Protein AF-A0A2V9AJ22-F1 (afdb_monomer)

Mean predicted aligned error: 17.0 Å

Foldseek 3Di:
DDDPPPDPLVVVLVVVVVVVPVVPPDDDDDDPPDDDPDPPPPDDDDDDDDDPVVVVVLVVVCVVSVHDSVVVVVVVVVVVCVPDPVNVVVCVVCVVVVVPPPDDPDDDDDDDDD

Secondary structure (DSSP, 8-state):
-------HHHHHHHHHHHHHHHTT----S---SSPPPP----PPP------HHHHHHHHHHHHHTTS-HHHHHHHHHHHHHHH-HHHHHHHHHHTTTTTSSS-----PPP----

pLDDT: mean 70.46, std 22.1, range [31.92, 98.06]

Sequence (114 aa):
MAAKEFCQTDCMRYCIQLVRQDCMMKGDEYLSLLKAQPKQPKSATIQIRVEEDVKLRLYKYAEFIDSSPAYVVTEALKLLFNKDGEFKSWLGQHANNHDQEKTEDAPLAKPQLR

Structure (mmCIF, N/CA/C/O backbone):
data_AF-A0A2V9AJ22-F1
#
_entry.id   AF-A0A2V9AJ22-F1
#
loop_
_atom_site.group_PDB
_atom_site.id
_atom_site.type_symbol
_atom_site.label_atom_id
_atom_site.label_alt_id
_atom_site.label_comp_id
_atom_site.label_asym_id
_atom_site.label_entity_id
_atom_site.label_seq_id
_atom_site.pdbx_PDB_ins_code
_atom_site.Cartn_x
_atom_site.Cartn_y
_atom_site.Cartn_z
_atom_site.occupancy
_atom_site.B_iso_or_equiv
_atom_site.auth_seq_id
_atom_site.auth_comp_id
_atom_site.auth_asym_id
_atom_site.auth_atom_id
_atom_site.pdbx_PDB_model_num
ATOM 1 N N . MET A 1 1 ? -30.054 -7.867 -17.913 1.00 31.92 1 MET A N 1
ATOM 2 C CA . MET A 1 1 ? -28.617 -7.773 -18.247 1.00 31.92 1 MET A CA 1
ATOM 3 C C . MET A 1 1 ? -27.953 -6.954 -17.150 1.00 31.92 1 MET A C 1
ATOM 5 O O . MET A 1 1 ? -28.022 -5.738 -17.200 1.00 31.92 1 MET A O 1
ATOM 9 N N . ALA A 1 2 ? -27.449 -7.601 -16.097 1.00 37.28 2 ALA A N 1
ATOM 10 C CA . ALA A 1 2 ? -26.789 -6.908 -14.991 1.00 37.28 2 ALA A CA 1
ATOM 11 C C . ALA A 1 2 ? -25.284 -6.878 -15.272 1.00 37.28 2 ALA A C 1
ATOM 13 O O . ALA A 1 2 ? -24.645 -7.928 -15.352 1.00 37.28 2 ALA A O 1
ATOM 14 N N . ALA A 1 3 ? -24.749 -5.680 -15.500 1.00 41.62 3 ALA A N 1
ATOM 15 C CA . ALA A 1 3 ? -23.319 -5.456 -15.611 1.00 41.62 3 ALA A CA 1
ATOM 16 C C . ALA A 1 3 ? -22.664 -5.820 -14.272 1.00 41.62 3 ALA A C 1
ATOM 18 O O . 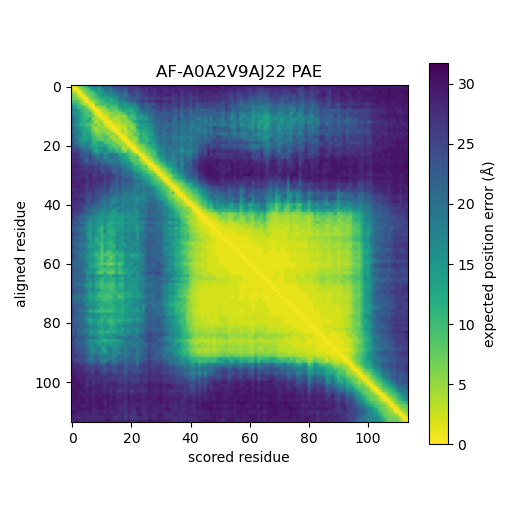ALA A 1 3 ? -23.106 -5.378 -13.214 1.00 41.62 3 ALA A O 1
ATOM 19 N N . LYS A 1 4 ? -21.633 -6.669 -14.330 1.00 43.94 4 LYS A N 1
ATOM 20 C CA . LYS A 1 4 ? -20.750 -6.965 -13.203 1.00 43.94 4 LYS A CA 1
ATOM 21 C C . LYS A 1 4 ? -20.009 -5.683 -12.840 1.00 43.94 4 LYS A C 1
ATOM 23 O O . LYS A 1 4 ? -18.985 -5.375 -13.446 1.00 43.94 4 LYS A O 1
ATOM 28 N N . GLU A 1 5 ? -20.515 -4.951 -11.858 1.00 46.72 5 GLU A N 1
ATOM 29 C CA . GLU A 1 5 ? -19.688 -4.015 -11.109 1.00 46.72 5 GLU A CA 1
ATOM 30 C C . GLU A 1 5 ? -18.674 -4.850 -10.329 1.00 46.72 5 GLU A C 1
ATOM 32 O O . GLU A 1 5 ? -18.958 -5.406 -9.272 1.00 46.72 5 GLU A O 1
ATOM 37 N N . PHE A 1 6 ? -17.502 -5.038 -10.929 1.00 42.56 6 PHE A N 1
ATOM 38 C CA . PHE A 1 6 ? -16.366 -5.643 -10.258 1.00 42.56 6 PHE A CA 1
ATOM 39 C C . PHE A 1 6 ? -15.877 -4.617 -9.236 1.00 42.56 6 PHE A C 1
ATOM 41 O O . PHE A 1 6 ? -15.159 -3.674 -9.574 1.00 42.56 6 PHE A O 1
ATOM 48 N N . CYS A 1 7 ? -16.364 -4.737 -8.001 1.00 46.44 7 CYS A N 1
ATOM 49 C CA . CYS A 1 7 ? -16.015 -3.820 -6.933 1.00 46.44 7 CYS A CA 1
ATOM 50 C C . CYS A 1 7 ? -14.512 -3.950 -6.648 1.00 46.44 7 CYS A C 1
ATOM 52 O O . CYS A 1 7 ? -13.950 -5.047 -6.631 1.00 46.44 7 CYS A O 1
ATOM 54 N N . GLN A 1 8 ? -13.832 -2.826 -6.431 1.00 50.19 8 GLN A N 1
ATOM 55 C CA . GLN A 1 8 ? -12.388 -2.800 -6.185 1.00 50.19 8 GLN A CA 1
ATOM 56 C C . GLN A 1 8 ? -11.977 -3.651 -4.964 1.00 50.19 8 GLN A C 1
ATOM 58 O O . GLN A 1 8 ? -10.850 -4.143 -4.896 1.00 50.19 8 GLN A O 1
ATOM 63 N N . THR A 1 9 ? -12.914 -3.894 -4.045 1.00 52.12 9 THR A N 1
ATOM 64 C CA . THR A 1 9 ? -12.793 -4.811 -2.905 1.00 52.12 9 THR A CA 1
ATOM 65 C C . THR A 1 9 ? -12.668 -6.275 -3.321 1.00 52.12 9 THR A C 1
ATOM 67 O O . THR A 1 9 ? -11.850 -6.990 -2.745 1.00 52.12 9 THR A O 1
ATOM 70 N N . ASP A 1 10 ? -13.404 -6.722 -4.340 1.00 51.94 10 ASP A N 1
ATOM 71 C CA . ASP A 1 10 ? -13.362 -8.108 -4.822 1.00 51.94 10 ASP A CA 1
ATOM 72 C C . ASP A 1 10 ? -12.056 -8.405 -5.563 1.00 51.94 10 ASP A C 1
ATOM 74 O O . ASP A 1 10 ? -11.482 -9.478 -5.390 1.00 51.94 10 ASP A O 1
ATOM 78 N N . CYS A 1 11 ? -11.523 -7.427 -6.305 1.00 50.00 11 CYS A N 1
ATOM 79 C CA . CYS A 1 11 ? -10.200 -7.528 -6.928 1.00 50.00 11 CYS A CA 1
ATOM 80 C C . CYS A 1 11 ? -9.096 -7.708 -5.872 1.00 50.00 11 CYS A C 1
ATOM 82 O O . CYS A 1 11 ? -8.275 -8.617 -5.968 1.00 50.00 11 CYS A O 1
ATOM 84 N N . MET A 1 12 ? -9.121 -6.893 -4.813 1.00 55.69 12 MET A N 1
ATOM 85 C CA . MET A 1 12 ? -8.146 -6.982 -3.720 1.00 55.69 12 MET A CA 1
ATOM 86 C C . MET A 1 12 ? -8.288 -8.294 -2.936 1.00 55.69 12 MET A C 1
ATOM 88 O O . MET A 1 12 ? -7.286 -8.934 -2.618 1.00 55.69 12 MET A O 1
ATOM 92 N N . ARG A 1 13 ? -9.523 -8.740 -2.670 1.00 57.16 13 ARG A N 1
ATOM 93 C CA . ARG A 1 13 ? -9.799 -10.004 -1.970 1.00 57.16 13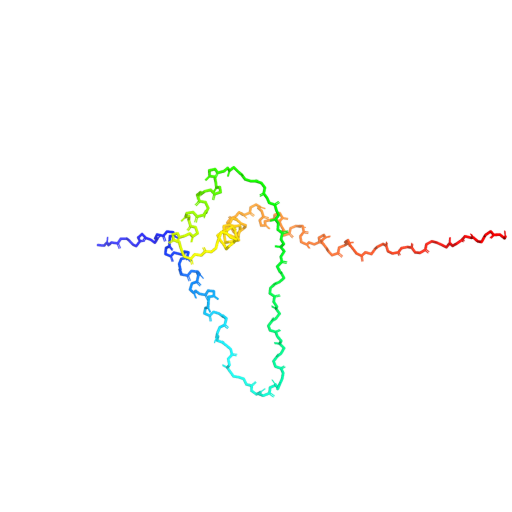 ARG A CA 1
ATOM 94 C C . ARG A 1 13 ? -9.352 -11.220 -2.785 1.00 57.16 13 ARG A C 1
ATOM 96 O O . ARG A 1 13 ? -8.786 -12.154 -2.219 1.00 57.16 13 ARG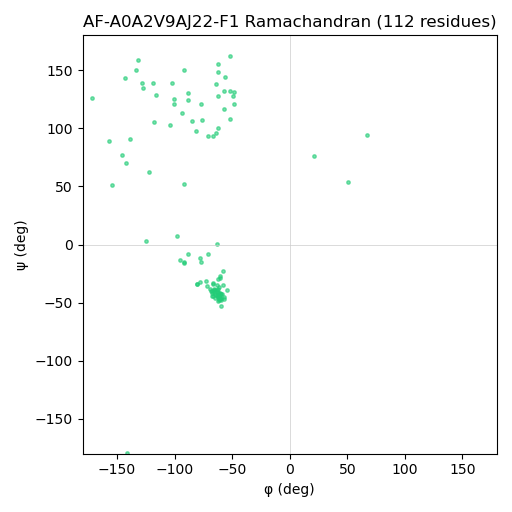 A O 1
ATOM 103 N N . TYR A 1 14 ? -9.541 -11.180 -4.103 1.00 57.97 14 TYR A N 1
ATOM 104 C CA . TYR A 1 14 ? -9.069 -12.208 -5.027 1.00 57.97 14 TYR A CA 1
ATOM 105 C C . TYR A 1 14 ? -7.534 -12.244 -5.111 1.00 57.97 14 TYR A C 1
ATOM 107 O O . TYR A 1 14 ? -6.945 -13.319 -5.032 1.00 57.97 14 TYR A O 1
ATOM 115 N N . CYS A 1 15 ? -6.863 -11.087 -5.153 1.00 54.38 15 CYS A N 1
ATOM 116 C CA . CYS A 1 15 ? -5.399 -11.014 -5.092 1.00 54.38 15 CYS A CA 1
ATOM 117 C C . CYS A 1 15 ? -4.836 -11.596 -3.781 1.00 54.38 15 CYS A C 1
ATOM 119 O O . CYS A 1 15 ? -3.873 -12.360 -3.822 1.00 54.38 15 CYS A O 1
ATOM 121 N N . ILE A 1 16 ? -5.460 -11.312 -2.628 1.00 58.66 16 ILE A N 1
ATOM 122 C CA . ILE A 1 16 ? -5.072 -11.905 -1.332 1.00 58.66 16 ILE A CA 1
ATOM 123 C C . ILE A 1 16 ? -5.181 -13.440 -1.370 1.00 58.66 16 ILE A C 1
ATOM 125 O O . ILE A 1 16 ? -4.295 -14.140 -0.871 1.00 58.66 16 ILE A O 1
ATOM 129 N N . GLN A 1 17 ? -6.256 -13.976 -1.957 1.00 54.53 17 GLN A N 1
ATOM 130 C CA . GLN A 1 17 ? -6.466 -15.423 -2.075 1.00 54.53 17 GLN A CA 1
ATOM 131 C C . GLN A 1 17 ? -5.453 -16.086 -3.017 1.00 54.53 17 GLN A C 1
ATOM 133 O O . GLN A 1 17 ? -4.873 -17.107 -2.649 1.00 54.53 17 GLN A O 1
ATOM 138 N N . LEU A 1 18 ? -5.183 -15.491 -4.181 1.00 50.28 18 LEU A N 1
ATOM 139 C CA . LEU A 1 18 ? -4.212 -16.019 -5.143 1.00 50.28 18 LEU A CA 1
ATOM 140 C C . LEU A 1 18 ? -2.785 -16.061 -4.581 1.00 50.28 18 LEU A C 1
ATOM 142 O O . LEU A 1 18 ? -2.103 -17.073 -4.717 1.00 50.28 18 LEU A O 1
ATOM 146 N N . VAL A 1 19 ? -2.357 -15.016 -3.864 1.00 55.00 19 VAL A N 1
ATOM 147 C CA . VAL A 1 19 ? -1.026 -14.978 -3.230 1.00 55.00 19 VAL A CA 1
ATOM 148 C C . VAL A 1 19 ? -0.871 -16.069 -2.161 1.00 55.00 19 VAL A C 1
ATOM 150 O O . VAL A 1 19 ? 0.207 -16.644 -2.022 1.00 55.00 19 VAL A O 1
ATOM 153 N N . ARG A 1 20 ? -1.938 -16.404 -1.418 1.00 49.38 20 ARG A N 1
ATOM 154 C CA . ARG A 1 20 ? -1.916 -17.535 -0.470 1.00 49.38 20 ARG A CA 1
ATOM 155 C C . ARG A 1 20 ? -1.785 -18.889 -1.174 1.00 49.38 20 ARG A C 1
ATOM 157 O O . ARG A 1 20 ? -1.163 -19.790 -0.618 1.00 49.38 20 ARG A O 1
ATOM 164 N N . GLN A 1 21 ? -2.361 -19.036 -2.365 1.00 48.16 21 GLN A N 1
ATOM 165 C CA . GLN A 1 21 ? -2.426 -20.311 -3.080 1.00 48.16 21 GLN A CA 1
ATOM 166 C C . GLN A 1 21 ? -1.120 -20.656 -3.818 1.00 48.16 21 GLN A C 1
ATOM 168 O O . GLN A 1 21 ? -0.723 -21.823 -3.825 1.00 48.16 21 GLN A O 1
ATOM 173 N N . ASP A 1 22 ? -0.396 -19.659 -4.338 1.00 45.81 22 ASP A N 1
ATOM 174 C CA . ASP A 1 22 ? 0.922 -19.845 -4.976 1.00 45.81 22 ASP A CA 1
ATOM 175 C C . ASP A 1 22 ? 1.970 -20.444 -4.013 1.00 45.81 22 ASP A C 1
ATOM 177 O O . ASP A 1 22 ? 2.845 -21.214 -4.410 1.00 45.81 22 ASP A O 1
ATOM 181 N N . CYS A 1 23 ? 1.837 -20.183 -2.707 1.00 44.94 23 CYS A N 1
ATOM 182 C CA . CYS A 1 23 ? 2.720 -20.735 -1.678 1.00 44.94 23 CYS A CA 1
ATOM 183 C C . CYS A 1 23 ? 2.540 -22.247 -1.413 1.00 44.94 23 CYS A C 1
ATOM 185 O O . CYS A 1 23 ? 3.334 -22.802 -0.653 1.00 44.94 23 CYS A O 1
ATOM 187 N N . MET A 1 24 ? 1.530 -22.927 -1.984 1.00 41.75 24 MET A N 1
ATOM 188 C CA . MET A 1 24 ? 1.170 -24.303 -1.581 1.00 41.75 24 MET A CA 1
ATOM 189 C C . MET A 1 24 ? 1.136 -25.370 -2.693 1.00 41.75 24 MET A C 1
ATOM 191 O O . MET A 1 24 ? 0.846 -26.522 -2.383 1.00 41.75 24 MET A O 1
ATOM 195 N N . MET A 1 25 ? 1.475 -25.067 -3.953 1.00 43.41 25 MET A N 1
ATOM 196 C CA . MET A 1 25 ? 1.350 -26.035 -5.066 1.00 43.41 25 MET A CA 1
ATOM 197 C C . MET A 1 25 ? 2.670 -26.318 -5.801 1.00 43.41 25 MET A C 1
ATOM 199 O O . MET A 1 25 ? 2.787 -26.086 -7.000 1.00 43.41 25 MET A O 1
ATOM 203 N N . LYS A 1 26 ? 3.669 -26.867 -5.097 1.00 49.38 26 LYS A N 1
ATOM 204 C CA . LYS A 1 26 ? 4.803 -27.577 -5.728 1.00 49.38 26 LYS A CA 1
ATOM 205 C C . LYS A 1 26 ? 5.296 -28.748 -4.859 1.00 49.38 26 LYS A C 1
ATOM 207 O O . LYS A 1 26 ? 6.304 -28.658 -4.161 1.00 49.38 26 LYS A O 1
ATOM 212 N N . GLY A 1 27 ? 4.547 -29.847 -4.898 1.00 46.84 27 GLY A N 1
ATOM 213 C CA . GLY A 1 27 ? 5.055 -31.227 -4.820 1.00 46.84 27 GLY A CA 1
ATOM 214 C C . GLY A 1 27 ? 4.639 -31.900 -6.136 1.00 46.84 27 GLY A C 1
ATOM 215 O O . GLY A 1 27 ? 3.584 -31.555 -6.656 1.00 46.84 27 GLY A O 1
ATOM 216 N N . ASP A 1 28 ? 5.429 -32.716 -6.821 1.00 50.81 28 ASP A N 1
ATOM 217 C CA . ASP A 1 28 ? 6.404 -33.703 -6.371 1.00 50.81 28 ASP A CA 1
ATOM 218 C C . ASP A 1 28 ? 7.625 -33.745 -7.302 1.00 50.81 28 ASP A C 1
ATOM 220 O O . ASP A 1 28 ? 7.477 -33.645 -8.514 1.00 50.81 28 ASP A O 1
ATOM 224 N N . GLU A 1 29 ? 8.818 -33.942 -6.737 1.00 47.31 29 GLU A N 1
ATOM 225 C CA . GLU A 1 29 ? 9.624 -35.138 -7.025 1.00 47.31 29 GLU A CA 1
ATOM 226 C C . GLU A 1 29 ? 10.851 -35.199 -6.095 1.00 47.31 29 GLU A C 1
ATOM 228 O O . GLU A 1 29 ? 11.647 -34.269 -5.993 1.00 47.31 29 GLU A O 1
ATOM 233 N N . TYR A 1 30 ? 10.970 -36.345 -5.422 1.00 48.84 30 TYR A N 1
ATOM 234 C CA . TYR A 1 30 ? 12.203 -36.956 -4.924 1.00 48.84 30 TYR A CA 1
ATOM 235 C C . TYR A 1 30 ? 12.993 -36.259 -3.787 1.00 48.84 30 TYR A C 1
ATOM 237 O O . TYR A 1 30 ? 13.869 -35.420 -3.981 1.00 48.84 30 TYR A O 1
ATOM 245 N N . LEU A 1 31 ? 12.698 -36.701 -2.555 1.00 56.56 31 LEU A N 1
ATOM 246 C CA . LEU A 1 31 ? 13.613 -36.886 -1.410 1.00 56.56 31 LEU A CA 1
ATOM 247 C C . LEU A 1 31 ? 14.947 -36.103 -1.430 1.00 56.56 31 LEU A C 1
ATOM 249 O O . LEU A 1 31 ? 16.024 -36.676 -1.576 1.00 56.56 31 LEU A O 1
ATOM 253 N N . SER A 1 32 ? 14.893 -34.801 -1.148 1.00 49.84 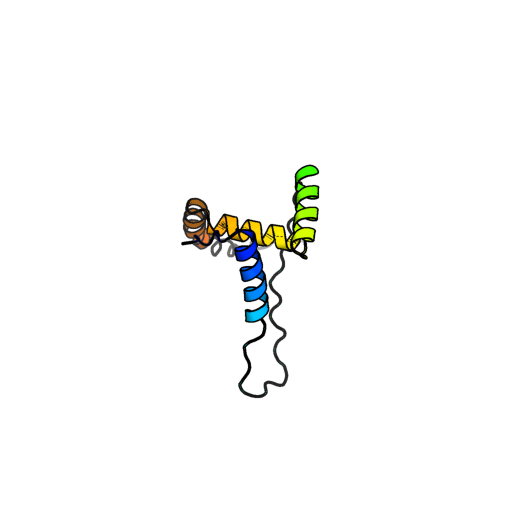32 SER A N 1
ATOM 254 C CA . SER A 1 32 ? 16.050 -34.047 -0.650 1.00 49.84 32 SER A CA 1
ATOM 255 C C . SER A 1 32 ? 15.851 -33.827 0.849 1.00 49.84 32 SER A C 1
ATOM 257 O O . SER A 1 32 ? 15.036 -33.000 1.256 1.00 49.84 32 SER A O 1
ATOM 259 N N . LEU A 1 33 ? 16.556 -34.607 1.676 1.00 59.47 33 LEU A N 1
ATOM 260 C CA . LEU A 1 33 ? 16.398 -34.682 3.141 1.00 59.47 33 LEU A CA 1
ATOM 261 C C . LEU A 1 33 ? 16.701 -33.382 3.910 1.00 59.47 33 LEU A C 1
ATOM 263 O O . LEU A 1 33 ? 16.547 -33.342 5.124 1.00 59.47 33 LEU A O 1
ATOM 267 N N . LEU A 1 34 ? 17.059 -32.300 3.223 1.00 61.38 34 LEU A N 1
ATOM 268 C CA . LEU A 1 34 ? 17.069 -30.949 3.765 1.00 61.38 34 LEU A CA 1
ATOM 269 C C . LEU A 1 34 ? 16.512 -30.026 2.680 1.00 61.38 34 LEU A C 1
ATOM 271 O O . LEU A 1 34 ? 17.253 -29.534 1.830 1.00 61.38 34 LEU A O 1
ATOM 275 N N . LYS A 1 35 ? 15.191 -29.804 2.668 1.00 58.22 35 LYS A N 1
ATOM 276 C CA . LYS A 1 35 ? 14.630 -28.689 1.895 1.00 58.22 35 LYS A CA 1
ATOM 277 C C . LYS A 1 35 ? 15.313 -27.427 2.411 1.00 58.22 35 LYS A C 1
ATOM 279 O O . LYS A 1 35 ? 15.187 -27.104 3.592 1.00 58.22 35 LYS A O 1
ATOM 284 N N . ALA A 1 36 ? 16.063 -26.748 1.542 1.00 62.88 36 ALA A N 1
ATOM 285 C CA . ALA A 1 36 ? 16.573 -25.420 1.844 1.00 62.88 36 ALA A CA 1
ATOM 286 C C . ALA A 1 36 ? 15.400 -24.589 2.368 1.00 62.88 36 ALA A C 1
ATOM 288 O O . ALA A 1 36 ? 14.314 -24.623 1.776 1.00 62.88 36 ALA A O 1
ATOM 289 N N . GLN A 1 37 ? 15.593 -23.900 3.496 1.00 62.69 37 GLN A N 1
ATOM 290 C CA . GLN A 1 37 ? 14.549 -23.021 4.004 1.00 62.69 37 GLN A CA 1
ATOM 291 C C . GLN A 1 37 ? 14.116 -22.090 2.863 1.00 62.69 37 GLN A C 1
ATOM 293 O O . GLN A 1 37 ? 14.996 -21.548 2.179 1.00 62.69 37 GLN A O 1
ATOM 298 N N . PRO A 1 38 ? 12.800 -21.929 2.616 1.00 63.38 38 PRO A N 1
ATOM 299 C CA . PRO A 1 38 ? 12.312 -20.974 1.635 1.00 63.38 38 PRO A CA 1
ATOM 300 C C . PRO A 1 38 ? 13.021 -19.652 1.895 1.00 63.38 38 PRO A C 1
ATOM 302 O O . PRO A 1 38 ? 12.973 -19.153 3.021 1.00 63.38 38 PRO A O 1
ATOM 305 N N . LYS A 1 39 ? 13.753 -19.142 0.895 1.00 62.03 39 LYS A N 1
ATOM 306 C CA . LYS A 1 39 ? 14.461 -17.863 1.008 1.00 62.03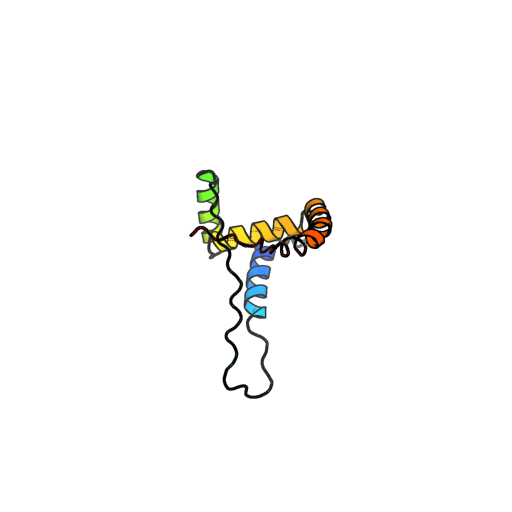 39 LYS A CA 1
ATOM 307 C C . LYS A 1 39 ? 13.436 -16.847 1.478 1.00 62.03 39 LYS A C 1
ATOM 309 O O . LYS A 1 39 ? 12.524 -16.511 0.723 1.00 62.03 39 LYS A O 1
ATOM 314 N N . GLN A 1 40 ? 13.553 -16.429 2.736 1.00 62.03 40 GLN A N 1
ATOM 315 C CA . GLN A 1 40 ? 12.631 -15.453 3.282 1.00 62.03 40 GLN A CA 1
ATOM 316 C C . GLN A 1 40 ? 12.701 -14.221 2.375 1.00 62.03 40 GLN A C 1
ATOM 318 O O . GLN A 1 40 ? 13.810 -13.810 2.003 1.00 62.03 40 GLN A O 1
ATOM 323 N N . PRO A 1 41 ? 11.551 -13.668 1.955 1.00 67.06 41 PRO A N 1
ATOM 324 C CA . PRO A 1 41 ? 11.532 -12.417 1.222 1.00 67.06 41 PRO A CA 1
ATOM 325 C C . PRO A 1 41 ? 12.387 -11.408 1.982 1.00 67.06 41 PRO A C 1
ATOM 327 O O . PRO A 1 41 ? 12.217 -11.248 3.191 1.00 67.06 41 PRO A O 1
ATOM 330 N N . LYS A 1 42 ? 13.346 -10.776 1.299 1.00 75.69 42 LYS A N 1
ATOM 331 C CA . LYS A 1 42 ? 14.218 -9.778 1.923 1.00 75.69 42 LYS A CA 1
ATOM 332 C C . LYS A 1 42 ? 13.337 -8.620 2.390 1.00 75.69 42 LYS A C 1
ATOM 334 O O . LYS A 1 42 ? 12.907 -7.806 1.577 1.00 75.69 42 LYS A O 1
ATOM 339 N N . SER A 1 43 ? 13.020 -8.584 3.679 1.00 72.62 43 SER A N 1
ATOM 340 C CA . SER A 1 43 ? 12.218 -7.521 4.270 1.00 72.62 43 SER A CA 1
ATOM 341 C C . SER A 1 43 ? 13.094 -6.288 4.457 1.00 72.62 43 SER A C 1
ATOM 343 O O . SER A 1 43 ? 14.099 -6.351 5.166 1.00 72.62 43 SER A O 1
ATOM 345 N N . ALA A 1 44 ? 12.711 -5.176 3.839 1.00 82.62 44 ALA A N 1
ATOM 346 C CA . ALA A 1 44 ? 13.288 -3.867 4.113 1.00 82.62 44 ALA A CA 1
ATOM 347 C C . ALA A 1 44 ? 12.320 -3.065 4.992 1.00 82.62 44 ALA A C 1
ATOM 349 O O . ALA A 1 44 ? 11.109 -3.098 4.769 1.00 82.62 44 ALA A O 1
ATOM 350 N N . THR A 1 45 ? 12.849 -2.345 5.981 1.00 86.25 45 THR A N 1
ATOM 351 C CA . THR A 1 45 ? 12.050 -1.486 6.865 1.00 86.25 45 THR A CA 1
ATOM 352 C C . THR A 1 45 ? 12.175 -0.040 6.411 1.00 86.25 45 THR A C 1
ATOM 354 O O . THR 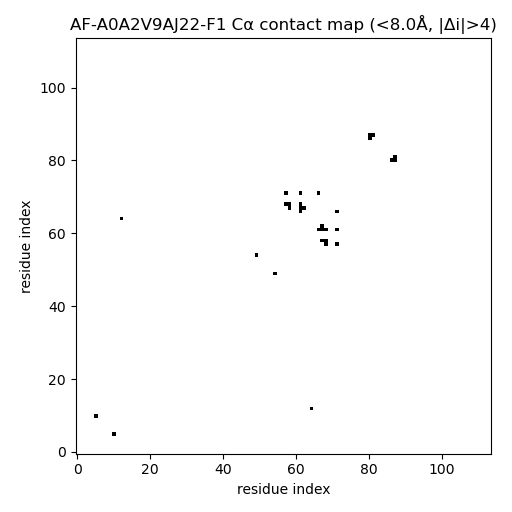A 1 45 ? 13.282 0.487 6.332 1.00 86.25 45 THR A O 1
ATOM 357 N N . ILE A 1 46 ? 11.042 0.614 6.157 1.00 87.75 46 ILE A N 1
ATOM 358 C CA . ILE A 1 46 ? 10.972 2.046 5.849 1.00 87.75 46 ILE A CA 1
ATOM 359 C C . ILE A 1 46 ? 10.183 2.721 6.973 1.00 87.75 46 ILE A C 1
ATOM 361 O O . ILE A 1 46 ? 9.089 2.274 7.316 1.00 87.75 46 ILE A O 1
ATOM 365 N N . GLN A 1 47 ? 10.737 3.781 7.563 1.00 91.38 47 GLN A N 1
ATOM 366 C CA . GLN A 1 47 ? 10.039 4.608 8.549 1.00 91.38 47 GLN A CA 1
ATOM 367 C C . GLN A 1 47 ? 9.534 5.882 7.871 1.00 91.38 47 GLN A C 1
ATOM 369 O O . GLN A 1 47 ? 10.325 6.646 7.324 1.00 91.38 47 GLN A O 1
ATOM 374 N N . ILE A 1 48 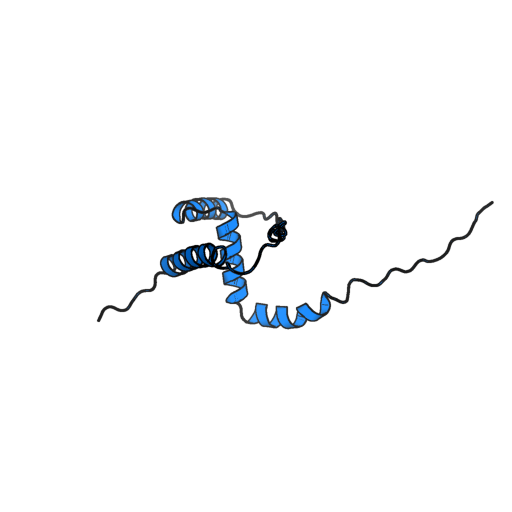? 8.219 6.106 7.899 1.00 91.50 48 ILE A N 1
ATOM 375 C CA . ILE A 1 48 ? 7.559 7.234 7.227 1.00 91.50 48 ILE A CA 1
ATOM 376 C C . ILE A 1 48 ? 6.682 7.960 8.245 1.00 91.50 48 ILE A C 1
ATOM 378 O O . ILE A 1 48 ? 5.955 7.326 9.010 1.00 91.50 48 ILE A O 1
ATOM 382 N N . ARG A 1 49 ? 6.746 9.295 8.254 1.00 95.94 49 ARG A N 1
ATOM 383 C CA . ARG A 1 49 ? 5.808 10.137 9.004 1.00 95.94 49 ARG A CA 1
ATOM 384 C C . ARG A 1 49 ? 4.603 10.430 8.121 1.00 95.94 49 ARG A C 1
ATOM 386 O O . ARG A 1 49 ? 4.772 10.841 6.979 1.00 95.94 49 ARG A O 1
ATOM 393 N N . VAL A 1 50 ? 3.412 10.224 8.660 1.00 95.38 50 VAL A N 1
ATOM 394 C CA . VAL A 1 50 ? 2.139 10.498 7.990 1.00 95.38 50 VAL A CA 1
ATOM 395 C C . VAL A 1 50 ? 1.240 11.283 8.932 1.00 95.38 50 VAL A C 1
ATOM 397 O O . VAL A 1 50 ? 1.441 11.259 10.148 1.00 95.38 50 VAL A O 1
ATOM 400 N N . GLU A 1 51 ? 0.259 11.973 8.367 1.00 97.50 51 GLU A N 1
ATOM 401 C CA . GLU A 1 51 ? -0.771 12.659 9.138 1.00 97.50 51 GLU A CA 1
ATOM 402 C C . GLU A 1 51 ? -1.593 11.653 9.965 1.00 97.50 51 GLU A C 1
ATOM 404 O O . GLU A 1 51 ? -1.760 10.483 9.592 1.00 97.50 51 GLU A O 1
ATOM 409 N N . GLU A 1 52 ? -2.079 12.090 11.131 1.00 97.19 52 GLU A N 1
ATOM 410 C CA . GLU A 1 52 ? -2.758 11.194 12.076 1.00 97.19 52 GLU A CA 1
ATOM 411 C C . GLU A 1 52 ? -4.087 10.671 11.508 1.00 97.19 52 GLU A C 1
ATOM 413 O O . GLU A 1 52 ? -4.450 9.519 11.740 1.00 97.19 52 GLU A O 1
ATOM 418 N N . ASP A 1 53 ? -4.794 11.466 10.703 1.00 97.81 53 ASP A N 1
ATOM 419 C CA . ASP A 1 53 ? -6.029 11.050 10.033 1.00 97.81 53 ASP A CA 1
ATOM 420 C C . ASP A 1 53 ? -5.771 9.926 9.013 1.00 97.81 53 ASP A C 1
ATOM 422 O O . ASP A 1 53 ? -6.500 8.928 8.983 1.00 97.81 53 ASP A O 1
ATOM 426 N N . VAL A 1 54 ? -4.691 10.035 8.231 1.00 97.00 54 VAL A N 1
ATOM 427 C CA . VAL A 1 54 ? -4.265 9.015 7.265 1.00 97.00 54 VAL A CA 1
ATOM 428 C C . VAL A 1 54 ? -3.919 7.722 7.992 1.00 97.00 54 VAL A C 1
ATOM 430 O O . VAL A 1 54 ? -4.367 6.643 7.595 1.00 97.00 54 VAL A O 1
ATOM 433 N N . LYS A 1 55 ? -3.180 7.823 9.100 1.00 96.94 55 LYS A N 1
ATOM 434 C CA . LYS A 1 55 ? -2.838 6.685 9.958 1.00 96.94 55 LYS A CA 1
ATOM 435 C C . LYS A 1 55 ? -4.088 5.999 10.514 1.00 96.94 55 LYS A C 1
ATOM 437 O O . LYS A 1 55 ? -4.212 4.781 10.400 1.00 96.94 55 LYS A O 1
ATOM 442 N N . LEU A 1 56 ? -5.043 6.752 11.059 1.00 98.00 56 LEU A N 1
ATOM 443 C CA . LEU A 1 56 ? -6.295 6.198 11.588 1.00 98.00 56 LEU A CA 1
ATOM 444 C C . LEU A 1 56 ? -7.112 5.480 10.507 1.00 98.00 56 LEU A C 1
ATOM 446 O O . LEU A 1 56 ? -7.635 4.388 10.741 1.00 98.00 56 LEU A O 1
ATOM 450 N N . ARG A 1 57 ? -7.201 6.061 9.306 1.00 97.75 57 ARG A N 1
ATOM 451 C CA . ARG A 1 57 ? -7.881 5.435 8.163 1.00 97.75 57 ARG A CA 1
ATOM 452 C C . ARG A 1 57 ? -7.178 4.164 7.702 1.00 97.75 57 ARG A C 1
ATOM 454 O O . ARG A 1 57 ? -7.862 3.194 7.388 1.00 97.75 57 ARG A O 1
ATOM 461 N N . LEU A 1 58 ? -5.845 4.150 7.701 1.00 97.31 58 LEU A N 1
ATOM 462 C CA . LEU A 1 58 ? -5.056 2.963 7.382 1.00 97.31 58 LEU A CA 1
ATOM 463 C C . LEU A 1 58 ? -5.360 1.814 8.354 1.00 97.31 58 LEU A C 1
ATOM 465 O O . LEU A 1 58 ? -5.602 0.698 7.900 1.00 97.31 58 LEU A O 1
ATOM 469 N N . TYR A 1 59 ? -5.405 2.081 9.664 1.00 97.44 59 TYR A N 1
ATOM 470 C CA . TYR A 1 59 ? -5.746 1.060 10.663 1.00 97.44 59 TYR A CA 1
ATOM 471 C C . TYR A 1 59 ? -7.159 0.503 10.467 1.00 97.44 59 TYR A C 1
ATOM 473 O O . TYR A 1 59 ? -7.322 -0.713 10.407 1.00 97.44 59 TYR A O 1
ATOM 481 N N . LYS A 1 60 ? -8.166 1.368 10.280 1.00 98.06 60 LYS A N 1
ATOM 482 C CA . LYS A 1 60 ? -9.549 0.928 10.019 1.00 98.06 60 LYS A CA 1
ATOM 483 C C . LYS A 1 60 ? -9.681 0.132 8.725 1.00 98.06 60 LYS A C 1
ATOM 485 O O . LYS A 1 60 ? -10.447 -0.821 8.661 1.00 98.06 60 LYS A O 1
ATOM 490 N N . TYR A 1 61 ? -8.956 0.526 7.682 1.00 97.31 61 TYR A N 1
ATOM 491 C CA . TYR A 1 61 ? -8.980 -0.204 6.420 1.00 97.31 61 TYR A CA 1
ATOM 492 C C . TYR A 1 61 ? -8.320 -1.578 6.553 1.00 97.31 61 TYR A C 1
ATOM 494 O O . TYR A 1 61 ? -8.840 -2.554 6.024 1.00 97.31 61 TYR A O 1
ATOM 502 N N . ALA A 1 62 ? -7.208 -1.667 7.288 1.00 97.31 62 ALA A N 1
ATOM 503 C CA . ALA A 1 62 ? -6.553 -2.937 7.579 1.00 97.31 62 ALA A CA 1
ATOM 504 C C . ALA A 1 62 ? -7.483 -3.885 8.359 1.00 97.31 62 ALA A C 1
ATOM 506 O O . ALA A 1 62 ? -7.596 -5.051 7.994 1.00 97.31 62 ALA A O 1
ATOM 507 N N . GLU A 1 63 ? -8.208 -3.363 9.353 1.00 96.75 63 GLU A N 1
ATOM 508 C CA . GLU A 1 63 ? -9.243 -4.097 10.093 1.00 96.75 63 GLU A CA 1
ATOM 509 C C . GLU A 1 63 ? -10.388 -4.560 9.178 1.00 96.75 63 GLU A C 1
ATOM 511 O O . GLU A 1 63 ? -10.775 -5.725 9.212 1.00 96.75 63 GLU A O 1
ATOM 516 N N . PHE A 1 64 ? -10.886 -3.686 8.296 1.00 96.94 64 PHE A N 1
ATOM 517 C CA . PHE A 1 64 ? -11.966 -4.005 7.356 1.00 96.94 64 PHE A CA 1
ATOM 518 C C . PHE A 1 64 ? -11.637 -5.185 6.427 1.00 96.94 64 PHE A C 1
ATOM 520 O O . PHE A 1 64 ? -12.527 -5.964 6.086 1.00 96.94 64 PHE A O 1
ATOM 527 N N . ILE A 1 65 ? -10.371 -5.329 6.021 1.00 92.81 65 ILE A N 1
ATOM 528 C CA . ILE A 1 65 ? -9.922 -6.422 5.145 1.00 92.81 65 ILE A CA 1
ATOM 529 C C . ILE A 1 65 ? -9.273 -7.594 5.897 1.00 92.81 65 ILE A C 1
ATOM 531 O O . ILE A 1 65 ? -8.720 -8.478 5.243 1.00 92.81 65 ILE A O 1
ATOM 535 N N . ASP A 1 66 ? -9.317 -7.590 7.234 1.00 94.44 66 ASP A N 1
ATOM 536 C CA . ASP A 1 66 ? -8.672 -8.581 8.108 1.00 94.44 66 ASP A CA 1
ATOM 537 C C . ASP A 1 66 ? -7.183 -8.794 7.768 1.00 94.44 66 ASP A C 1
ATOM 539 O O . ASP A 1 66 ? -6.709 -9.891 7.462 1.00 94.44 66 ASP A O 1
ATOM 543 N N . SER A 1 67 ? -6.432 -7.691 7.734 1.00 94.94 67 SER A N 1
ATOM 544 C CA . SER A 1 67 ? -5.008 -7.687 7.395 1.00 94.94 67 SER A CA 1
ATOM 545 C C . SER A 1 67 ? -4.210 -6.696 8.246 1.00 94.94 67 SER A C 1
ATOM 547 O O . SER A 1 67 ? -4.735 -6.013 9.122 1.00 94.94 67 SER A O 1
ATOM 549 N N . SER A 1 68 ? -2.899 -6.615 8.003 1.00 95.12 68 SER A N 1
ATOM 550 C CA . SER A 1 68 ? -2.014 -5.680 8.704 1.00 95.12 68 SER A CA 1
ATOM 551 C C . SER A 1 68 ? -1.880 -4.338 7.964 1.00 95.12 68 SER A C 1
ATOM 553 O O . SER A 1 68 ? -1.895 -4.307 6.730 1.00 95.12 68 SER A O 1
ATOM 555 N N . PRO A 1 69 ? -1.647 -3.220 8.679 1.00 94.44 69 PRO A N 1
ATOM 556 C CA . PRO A 1 69 ? -1.340 -1.931 8.054 1.00 94.44 69 PRO A CA 1
ATOM 557 C C . PRO A 1 69 ? -0.146 -2.001 7.092 1.00 94.44 69 PRO A C 1
ATOM 559 O O . PRO A 1 69 ? -0.178 -1.413 6.014 1.00 94.44 69 PRO A O 1
ATOM 562 N N . ALA A 1 70 ? 0.890 -2.770 7.449 1.00 92.88 70 ALA A N 1
ATOM 563 C CA . AL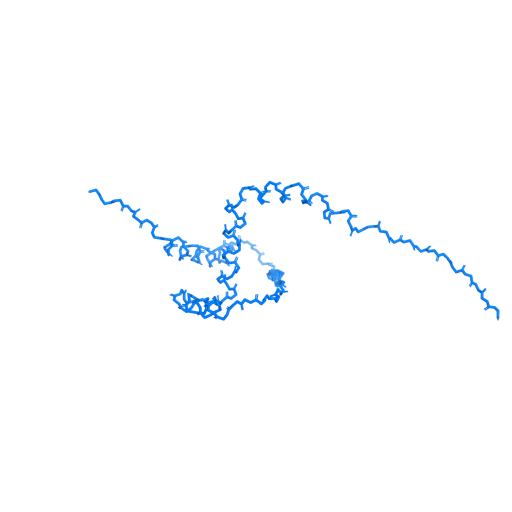A A 1 70 ? 2.069 -2.972 6.609 1.00 92.88 70 ALA A CA 1
ATOM 564 C C . ALA A 1 70 ? 1.726 -3.667 5.281 1.00 92.88 70 ALA A C 1
ATOM 566 O O . ALA A 1 70 ? 2.249 -3.289 4.231 1.00 92.88 70 ALA A O 1
ATOM 567 N N . TYR A 1 71 ? 0.820 -4.650 5.312 1.00 93.56 71 TYR A N 1
ATOM 568 C CA . TYR A 1 71 ? 0.319 -5.304 4.105 1.00 93.56 71 TYR A CA 1
ATOM 569 C C . TYR A 1 71 ? -0.418 -4.315 3.200 1.00 93.56 71 TYR A C 1
ATOM 571 O O . TYR A 1 71 ? -0.102 -4.222 2.017 1.00 93.56 71 TYR A O 1
ATOM 579 N N . VAL A 1 72 ? -1.334 -3.519 3.761 1.00 94.75 72 VAL A N 1
ATOM 580 C CA . VAL A 1 72 ? -2.080 -2.500 3.004 1.00 94.75 72 VAL A CA 1
ATOM 581 C C . VAL A 1 72 ? -1.134 -1.511 2.325 1.00 94.75 72 VAL A C 1
ATOM 583 O O . VAL A 1 72 ? -1.291 -1.243 1.137 1.00 94.75 72 VAL A O 1
ATOM 586 N N . VAL A 1 73 ? -0.134 -1.001 3.051 1.00 94.38 73 VAL A N 1
ATOM 587 C CA . VAL A 1 73 ? 0.867 -0.075 2.495 1.00 94.38 73 VAL A CA 1
ATOM 588 C C . VAL A 1 73 ? 1.643 -0.736 1.360 1.00 94.38 73 VAL A C 1
ATOM 590 O O . VAL A 1 73 ? 1.794 -0.150 0.291 1.00 94.38 73 VAL A O 1
ATOM 593 N N . THR A 1 74 ? 2.094 -1.974 1.561 1.00 92.31 74 THR A N 1
ATOM 594 C CA . THR A 1 74 ? 2.863 -2.714 0.554 1.00 92.31 74 THR A CA 1
ATOM 595 C C . THR A 1 74 ? 2.052 -2.926 -0.726 1.00 92.31 74 THR A C 1
ATOM 597 O O . THR A 1 74 ? 2.551 -2.666 -1.819 1.00 92.31 74 THR A O 1
ATOM 600 N N . GLU A 1 75 ? 0.795 -3.356 -0.611 1.00 93.19 75 GLU A N 1
ATOM 601 C CA . GLU A 1 75 ? -0.071 -3.586 -1.771 1.00 93.19 75 GLU A CA 1
ATOM 602 C C . GLU A 1 75 ? -0.473 -2.282 -2.466 1.00 93.19 75 GLU A C 1
ATOM 604 O O . GLU A 1 75 ? -0.482 -2.223 -3.695 1.00 93.19 75 GLU A O 1
ATOM 609 N N . ALA A 1 76 ? -0.731 -1.212 -1.711 1.00 94.75 76 ALA A N 1
ATOM 610 C CA . ALA A 1 76 ? -1.010 0.102 -2.282 1.00 94.75 76 ALA A CA 1
ATOM 611 C C . ALA A 1 76 ? 0.183 0.634 -3.094 1.00 94.75 76 ALA A C 1
ATOM 613 O O . ALA A 1 76 ? -0.007 1.132 -4.204 1.00 94.75 76 ALA A O 1
ATOM 614 N N . LEU A 1 77 ? 1.410 0.476 -2.582 1.00 94.75 77 LEU A N 1
ATOM 615 C CA . LEU A 1 77 ? 2.629 0.863 -3.294 1.00 94.75 77 LEU A CA 1
ATOM 616 C C . LEU A 1 77 ? 2.833 0.029 -4.562 1.00 94.75 77 LEU A C 1
ATOM 618 O O . LEU A 1 77 ? 3.066 0.595 -5.626 1.00 94.75 77 LEU A O 1
ATOM 622 N N . LYS A 1 78 ? 2.670 -1.299 -4.492 1.00 91.81 78 LYS A N 1
ATOM 623 C CA . LYS A 1 78 ? 2.739 -2.167 -5.683 1.00 91.81 78 LYS A CA 1
ATOM 624 C C . LYS A 1 78 ? 1.728 -1.750 -6.747 1.00 91.81 78 LYS A C 1
ATOM 626 O O . LYS A 1 78 ? 2.068 -1.678 -7.926 1.00 91.81 78 LYS A O 1
ATOM 631 N N . LEU A 1 79 ? 0.490 -1.471 -6.337 1.00 91.38 79 LEU A N 1
ATOM 632 C CA . LEU A 1 79 ? -0.567 -1.037 -7.244 1.00 91.38 79 LEU A CA 1
ATOM 633 C C . LEU A 1 79 ? -0.207 0.299 -7.900 1.00 91.38 79 LEU A C 1
ATOM 635 O O . LEU A 1 79 ? -0.338 0.425 -9.117 1.00 91.38 79 LEU A O 1
ATOM 639 N N . LEU A 1 80 ? 0.284 1.266 -7.119 1.00 94.38 80 LEU A N 1
ATOM 640 C CA . LEU A 1 80 ? 0.719 2.570 -7.615 1.00 94.38 80 LEU A CA 1
ATOM 641 C C . LEU A 1 80 ? 1.846 2.430 -8.648 1.00 94.38 80 LEU A C 1
ATOM 643 O O . LEU A 1 80 ? 1.701 2.910 -9.770 1.00 94.38 80 LEU A O 1
ATOM 647 N N . PHE A 1 81 ? 2.916 1.706 -8.306 1.00 93.62 81 PHE A N 1
ATOM 648 C CA . PHE A 1 81 ? 4.071 1.503 -9.188 1.00 93.62 81 PHE A CA 1
ATOM 649 C C . PHE A 1 81 ? 3.698 0.778 -10.484 1.00 93.62 81 PHE A C 1
ATOM 651 O O . PHE A 1 81 ? 4.212 1.102 -11.551 1.00 93.62 81 PHE A O 1
ATOM 658 N N . ASN A 1 82 ? 2.776 -0.185 -10.418 1.00 91.06 82 ASN A N 1
ATOM 659 C CA . ASN A 1 82 ? 2.320 -0.909 -11.603 1.00 91.06 82 ASN A CA 1
ATOM 660 C C . ASN A 1 82 ? 1.415 -0.063 -12.503 1.00 91.06 82 ASN A C 1
ATOM 662 O O . ASN A 1 82 ? 1.398 -0.268 -13.722 1.00 91.06 82 ASN A O 1
ATOM 666 N N . LYS A 1 83 ? 0.643 0.859 -11.922 1.00 92.94 83 LYS A N 1
ATOM 667 C CA . LYS A 1 83 ? -0.300 1.706 -12.657 1.00 92.94 83 LYS A CA 1
ATOM 668 C C . LYS A 1 83 ? 0.388 2.893 -13.329 1.00 92.94 83 LYS A C 1
ATOM 670 O O . LYS A 1 83 ? -0.024 3.271 -14.423 1.00 92.94 83 LYS A O 1
ATOM 675 N N . ASP A 1 84 ? 1.427 3.443 -12.714 1.00 94.19 84 ASP A N 1
ATOM 676 C CA . ASP A 1 84 ? 2.137 4.614 -13.221 1.00 94.19 84 ASP A CA 1
ATOM 677 C C . ASP A 1 84 ? 3.073 4.253 -14.393 1.00 94.19 84 ASP A C 1
ATOM 679 O O . ASP A 1 84 ? 4.102 3.591 -14.239 1.00 94.19 84 ASP A O 1
ATOM 683 N N . GLY A 1 85 ? 2.672 4.644 -15.606 1.00 93.06 85 GLY A N 1
ATOM 684 C CA . GLY A 1 85 ? 3.432 4.396 -16.832 1.00 93.06 85 GLY A CA 1
ATOM 685 C C . GLY A 1 85 ? 4.742 5.175 -16.895 1.00 93.06 85 GLY A C 1
ATOM 686 O O . GLY A 1 85 ? 5.757 4.614 -17.306 1.00 93.06 85 GLY A O 1
ATOM 687 N N . GLU A 1 86 ? 4.726 6.431 -16.450 1.00 95.00 86 GLU A N 1
ATOM 688 C CA . GLU A 1 86 ? 5.903 7.299 -16.451 1.00 95.00 86 GLU A CA 1
ATOM 689 C C . GLU A 1 86 ? 6.941 6.772 -15.467 1.00 95.00 86 GLU A C 1
ATOM 691 O O . GLU A 1 86 ? 8.111 6.628 -15.825 1.00 95.00 86 GLU A O 1
ATOM 696 N N . PHE A 1 87 ? 6.501 6.370 -14.270 1.00 93.75 87 PHE A N 1
ATOM 697 C CA . PHE A 1 87 ? 7.373 5.741 -13.285 1.00 93.75 87 PHE A CA 1
ATOM 698 C C . PHE A 1 87 ? 8.019 4.460 -13.825 1.00 93.75 87 PHE A C 1
ATOM 700 O O . PHE A 1 87 ? 9.220 4.263 -13.657 1.00 93.75 87 PHE A O 1
ATOM 707 N N . LYS A 1 88 ? 7.270 3.602 -14.529 1.00 94.44 88 LYS A N 1
ATOM 708 C CA . LYS A 1 88 ? 7.829 2.383 -15.145 1.00 94.44 88 LYS A CA 1
ATOM 709 C C . LYS A 1 88 ? 8.863 2.696 -16.225 1.00 94.44 88 LYS A C 1
ATOM 711 O O . LYS A 1 88 ? 9.912 2.053 -16.263 1.00 94.44 88 LYS A O 1
ATOM 716 N N . SER A 1 89 ? 8.589 3.675 -17.089 1.00 94.12 89 SER A N 1
ATOM 717 C CA . SER A 1 89 ? 9.543 4.123 -18.109 1.00 94.12 89 SER A CA 1
ATOM 718 C C . SER A 1 89 ? 10.811 4.701 -17.481 1.00 94.12 89 SER A C 1
ATOM 720 O O . SER A 1 89 ? 11.912 4.354 -17.908 1.00 94.12 89 SER A O 1
ATOM 722 N N . TRP A 1 90 ? 10.669 5.521 -16.437 1.00 95.06 90 TRP A N 1
ATOM 723 C CA . TRP A 1 90 ? 11.785 6.061 -15.664 1.00 95.06 90 TRP A CA 1
ATOM 724 C C . TRP A 1 90 ? 12.601 4.944 -15.000 1.00 95.06 90 TRP A C 1
ATOM 726 O O . TRP A 1 90 ? 13.826 4.913 -15.128 1.00 95.06 90 TRP A O 1
ATOM 736 N N . LEU A 1 91 ? 11.935 3.968 -14.377 1.00 92.25 91 LEU A N 1
ATOM 737 C CA . LEU A 1 91 ? 12.584 2.837 -13.718 1.00 92.25 91 LEU A CA 1
ATOM 738 C C . LEU A 1 91 ? 13.392 1.983 -14.707 1.00 92.25 91 LEU A C 1
ATOM 740 O O . LEU A 1 91 ? 14.516 1.593 -14.400 1.00 92.25 91 LEU A O 1
ATOM 744 N N . GLY A 1 92 ? 12.867 1.741 -15.914 1.00 90.31 92 GLY A N 1
ATOM 745 C CA . GLY A 1 92 ? 13.571 0.991 -16.962 1.00 90.31 92 GLY A CA 1
ATOM 746 C C . GLY A 1 92 ? 14.872 1.653 -17.431 1.00 90.31 92 GLY A C 1
ATOM 747 O O . GLY A 1 92 ? 15.816 0.960 -17.801 1.00 90.31 92 GLY A O 1
ATOM 748 N N . GLN A 1 93 ? 14.957 2.984 -17.370 1.00 89.88 93 GLN A N 1
ATOM 749 C CA . GLN A 1 93 ? 16.180 3.728 -17.695 1.00 89.88 93 GLN A CA 1
ATOM 750 C C . GLN A 1 93 ? 17.206 3.678 -16.552 1.00 89.88 93 GLN A C 1
ATOM 752 O O . GLN A 1 93 ? 18.408 3.653 -16.808 1.00 89.88 93 GLN A O 1
ATOM 757 N N . HIS A 1 94 ? 16.742 3.624 -15.300 1.00 83.69 94 HIS A N 1
ATOM 758 C CA . HIS A 1 94 ? 17.594 3.676 -14.106 1.00 83.69 94 HIS A CA 1
ATOM 759 C C . HIS A 1 94 ? 18.031 2.296 -13.594 1.00 83.69 94 HIS A C 1
ATOM 761 O O . HIS A 1 94 ? 19.008 2.210 -12.853 1.00 83.69 94 HIS A O 1
ATOM 767 N N . ALA A 1 95 ? 17.380 1.210 -14.021 1.00 68.31 95 ALA A N 1
ATOM 768 C CA . ALA A 1 95 ? 17.778 -0.155 -13.672 1.00 68.31 95 ALA A CA 1
ATOM 769 C C . ALA A 1 95 ? 19.202 -0.513 -14.147 1.00 68.31 95 ALA A C 1
ATOM 771 O O . ALA A 1 95 ? 19.871 -1.308 -13.498 1.00 68.31 95 ALA A O 1
ATOM 772 N N . ASN A 1 96 ? 19.697 0.120 -15.218 1.00 58.50 96 ASN A N 1
ATOM 773 C CA . ASN A 1 96 ? 21.050 -0.111 -15.743 1.00 58.50 96 ASN A CA 1
ATOM 774 C C . ASN A 1 96 ? 22.164 0.576 -14.928 1.00 58.50 96 ASN A C 1
ATOM 776 O O . ASN A 1 96 ? 23.333 0.247 -15.103 1.00 58.50 96 ASN A O 1
ATOM 780 N N . ASN A 1 97 ? 21.829 1.527 -14.048 1.00 56.25 97 ASN A N 1
ATOM 781 C CA . ASN A 1 97 ? 22.827 2.292 -13.289 1.00 56.25 97 ASN A CA 1
ATOM 782 C C . ASN A 1 97 ? 23.160 1.670 -11.925 1.00 56.25 97 ASN A C 1
ATOM 784 O O . ASN A 1 97 ? 24.175 2.016 -11.329 1.00 56.25 97 ASN A O 1
ATOM 788 N N . HIS A 1 98 ? 22.344 0.737 -11.423 1.00 53.53 98 HIS A N 1
ATOM 789 C CA . HIS A 1 98 ? 22.548 0.158 -10.090 1.00 53.53 98 HIS A CA 1
ATOM 790 C C . HIS A 1 98 ? 23.666 -0.907 -10.045 1.00 53.53 98 HIS A C 1
ATOM 792 O O . HIS A 1 98 ? 24.119 -1.275 -8.960 1.00 53.53 98 HIS A O 1
ATOM 798 N N . ASP A 1 99 ? 24.150 -1.361 -11.206 1.00 52.47 99 ASP A N 1
ATOM 799 C CA . ASP A 1 99 ? 25.282 -2.292 -11.319 1.00 52.47 99 ASP A CA 1
ATOM 800 C C . ASP A 1 99 ? 26.652 -1.584 -11.391 1.00 52.47 99 ASP A C 1
ATOM 802 O O . ASP A 1 99 ? 27.683 -2.251 -11.319 1.00 52.47 99 ASP A O 1
ATOM 806 N N . GLN A 1 100 ? 26.702 -0.248 -11.507 1.00 47.41 100 GLN A N 1
ATOM 807 C CA . GLN A 1 100 ? 27.970 0.493 -11.631 1.00 47.41 100 GLN A CA 1
ATOM 808 C C . GLN A 1 100 ? 28.521 1.055 -10.311 1.00 47.41 100 GLN A C 1
ATOM 810 O O . GLN A 1 100 ? 29.703 1.380 -10.242 1.00 47.41 100 GLN A O 1
ATOM 815 N N . GLU A 1 101 ? 27.744 1.088 -9.226 1.00 47.59 101 GLU A N 1
ATOM 816 C CA . GLU A 1 101 ? 28.223 1.569 -7.918 1.00 47.59 101 GLU A CA 1
ATOM 817 C C . GLU A 1 101 ? 28.785 0.426 -7.054 1.00 47.59 101 GLU A C 1
ATOM 819 O O . GLU A 1 101 ? 28.379 0.197 -5.914 1.00 47.59 101 GLU A O 1
ATOM 824 N N . LYS A 1 102 ? 29.711 -0.363 -7.613 1.00 41.56 102 LYS A N 1
ATOM 825 C CA . LYS A 1 102 ? 30.527 -1.284 -6.810 1.00 41.56 102 LYS A CA 1
ATOM 826 C C . LYS A 1 102 ? 31.874 -1.623 -7.441 1.00 41.56 102 LYS A C 1
ATOM 828 O O . LYS A 1 102 ? 32.221 -2.794 -7.532 1.00 41.56 102 LYS A O 1
ATOM 833 N N . THR A 1 103 ? 32.669 -0.642 -7.858 1.00 45.91 103 THR A N 1
ATOM 834 C CA . THR A 1 103 ? 34.129 -0.825 -7.975 1.00 45.91 103 THR A CA 1
ATOM 835 C C . THR A 1 103 ? 34.826 0.527 -7.907 1.00 45.91 103 THR A C 1
ATOM 837 O O . THR A 1 103 ? 35.092 1.109 -8.943 1.00 45.91 103 THR A O 1
ATOM 840 N N . GLU A 1 104 ? 35.165 0.984 -6.702 1.00 41.03 104 GLU A N 1
ATOM 841 C CA . GLU A 1 104 ? 36.352 1.821 -6.469 1.00 41.03 104 GLU A CA 1
ATOM 842 C C . GLU A 1 104 ? 36.966 1.405 -5.124 1.00 41.03 104 GLU A C 1
ATOM 844 O O . GLU A 1 104 ? 36.882 2.091 -4.110 1.00 41.03 104 GLU A O 1
ATOM 849 N N . ASP A 1 105 ? 37.537 0.199 -5.113 1.00 43.28 105 ASP A N 1
ATOM 850 C CA . ASP A 1 105 ? 38.547 -0.199 -4.135 1.00 43.28 105 ASP A CA 1
ATOM 851 C C . ASP A 1 105 ? 39.892 0.293 -4.690 1.00 43.28 105 ASP A C 1
ATOM 853 O O . ASP A 1 105 ? 40.390 -0.228 -5.692 1.00 43.28 105 ASP A O 1
ATOM 857 N N . ALA A 1 106 ? 40.446 1.352 -4.101 1.00 41.31 106 ALA A N 1
ATOM 858 C CA . ALA A 1 106 ? 41.798 1.816 -4.385 1.00 41.31 106 ALA A CA 1
ATOM 859 C C . ALA A 1 106 ? 42.633 1.730 -3.097 1.00 41.31 106 ALA A C 1
ATOM 861 O O . ALA A 1 106 ? 42.481 2.573 -2.208 1.00 41.31 106 ALA A O 1
ATOM 862 N N . PRO A 1 107 ? 43.546 0.749 -2.968 1.00 49.22 107 PRO A N 1
ATOM 863 C CA . PRO A 1 107 ? 44.515 0.730 -1.886 1.00 49.22 107 PRO A CA 1
ATOM 864 C C . PRO A 1 107 ? 45.682 1.655 -2.254 1.00 49.22 107 PRO A C 1
ATOM 866 O O . PRO A 1 107 ? 46.590 1.261 -2.986 1.00 49.22 107 PRO A O 1
ATOM 869 N N . LEU A 1 108 ? 45.681 2.895 -1.752 1.00 43.66 108 LEU A N 1
ATOM 870 C CA . LEU A 1 108 ? 46.847 3.777 -1.865 1.00 43.66 108 LEU A CA 1
ATOM 871 C C . LEU A 1 108 ? 47.793 3.571 -0.673 1.00 43.6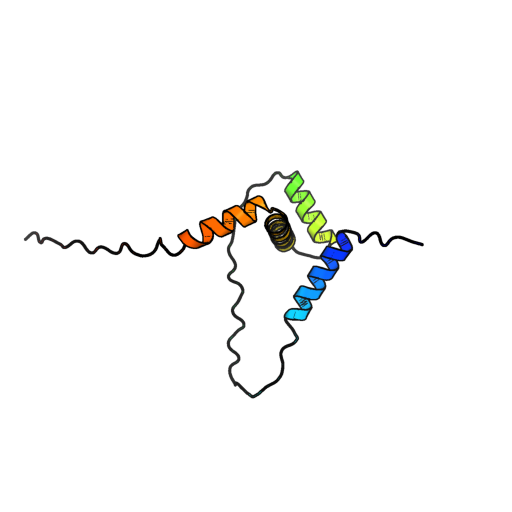6 108 LEU A C 1
ATOM 873 O O . LEU A 1 108 ? 47.409 3.633 0.493 1.00 43.66 108 LEU A O 1
ATOM 877 N N . ALA A 1 109 ? 49.040 3.268 -1.019 1.00 49.50 109 ALA A N 1
ATOM 878 C CA . ALA A 1 109 ? 50.110 2.798 -0.157 1.00 49.50 109 ALA A CA 1
ATOM 879 C C . ALA A 1 109 ? 50.554 3.774 0.955 1.00 49.50 109 ALA A C 1
ATOM 881 O O . ALA A 1 109 ? 50.449 4.993 0.848 1.00 49.50 109 ALA A O 1
ATOM 882 N N . LYS A 1 110 ? 51.124 3.166 2.006 1.00 45.88 110 LYS A N 1
ATOM 883 C CA . LYS A 1 110 ? 51.800 3.754 3.180 1.00 45.88 110 LYS A CA 1
ATOM 884 C C . LYS A 1 110 ? 52.904 4.759 2.800 1.00 45.88 110 LYS A C 1
ATOM 886 O O . LYS A 1 110 ? 53.531 4.606 1.752 1.00 45.88 110 LYS A O 1
ATOM 891 N N . PRO A 1 111 ? 53.325 5.603 3.759 1.00 47.66 111 PRO A N 1
ATOM 892 C CA . PRO A 1 111 ? 54.711 5.449 4.206 1.00 47.66 111 PRO A CA 1
ATOM 893 C C . PRO A 1 111 ? 54.905 5.442 5.731 1.00 47.66 111 PRO A C 1
ATOM 895 O O . PRO A 1 111 ? 54.163 6.040 6.504 1.00 47.66 111 PRO A O 1
ATOM 898 N N . GLN A 1 112 ? 55.953 4.714 6.113 1.00 46.16 112 GLN A N 1
ATOM 899 C CA . GLN A 1 112 ? 56.568 4.592 7.435 1.00 46.16 112 GLN A CA 1
ATOM 900 C C . GLN A 1 112 ? 56.998 5.949 8.016 1.00 46.16 112 GLN A C 1
ATOM 902 O O . GLN A 1 112 ? 57.588 6.752 7.293 1.00 46.16 112 GLN A O 1
ATOM 907 N N . LEU A 1 113 ? 56.873 6.128 9.335 1.00 52.31 113 LEU A N 1
ATOM 908 C CA . LEU A 1 113 ? 57.769 7.008 10.088 1.00 52.31 113 LEU A CA 1
ATOM 909 C C . LEU A 1 113 ? 58.346 6.255 11.295 1.00 52.31 113 LEU A C 1
ATOM 911 O O . LEU A 1 113 ? 57.672 5.426 11.902 1.00 52.31 113 LEU A O 1
ATOM 915 N N . ARG A 1 114 ? 59.635 6.506 11.505 1.00 44.19 114 ARG A N 1
ATOM 916 C CA . ARG A 1 114 ? 60.615 5.786 12.321 1.00 44.19 114 ARG A CA 1
ATOM 917 C C . ARG A 1 114 ? 60.459 6.038 13.816 1.00 44.19 114 ARG A C 1
ATOM 919 O O . ARG A 1 114 ? 60.092 7.178 14.167 1.00 44.19 114 ARG A O 1
#

Radius of gyration: 23.3 Å; Cα contacts (8 Å, |Δi|>4): 16; chains: 1; bounding box: 89×50×31 Å

Solvent-accessible surface area (backbone atoms only — not comparable to full-atom values): 7740 Å² total; per-residue (Å²): 138,82,80,82,78,78,49,73,65,57,56,55,54,49,51,57,52,50,62,60,52,71,78,70,78,84,83,87,83,80,93,60,96,68,72,73,75,76,80,69,76,87,80,79,90,82,90,79,91,72,58,68,68,60,52,53,50,41,50,53,51,14,56,74,70,74,52,49,53,68,53,52,52,53,52,51,50,52,51,49,56,71,67,36,64,66,59,45,56,52,46,67,67,50,62,73,56,72,78,66,83,78,79,86,87,77,92,78,80,86,83,90,83,134